Protein AF-A0A953H522-F1 (afdb_monomer)

Solvent-accessible surface area (backbone atoms only — not comparable to full-atom values): 3986 Å² total; per-residue (Å²): 134,84,79,76,50,79,65,55,53,52,49,51,36,51,48,30,36,51,52,10,50,50,31,33,45,40,36,74,73,43,79,60,94,46,95,48,70,77,76,56,101,65,48,66,20,42,64,34,50,30,52,51,33,34,50,53,9,49,52,31,34,52,52,23,48,50,56,51,51,66,72,73,107

Foldseek 3Di:
DDDDDPVRLVVLLVVLLVQLVVLLCCLPPNQPPFPPPCPDPQSCGRNVSSVVSNVSSVVSNVVSVVVVVVVVD

Sequence (73 aa):
MSVPSQQQEKITIVSLLGIGLLLLFIAIFLDPIGSFPDSGMFDLGKNGTRWLLASLGAVLLVGGGWIYFNKKS

Radius of gyration: 16.11 Å; Cα contacts (8 Å, |Δi|>4): 69; chains: 1; bounding box: 37×22×46 Å

Nearest PDB structures (foldseek):
  7a0g-assembly1_GGG  TM=6.902E-01  e=1.404E+00  Serratia marcescens
  7a0g-assembly1_EEE  TM=6.884E-01  e=2.143E+00  Serratia marcescens
  6grj-assembly1_E  TM=6.855E-01  e=6.357E+00  Aeromonas hydrophila
  6vqc-assembly1_f  TM=3.827E-01  e=7.621E+00  Rattus norvegicus

pLDDT: mean 77.5, std 13.18, range [47.69, 92.5]

Mean predicted aligned error: 9.05 Å

Secondary structure (DSSP, 8-state):
-PPPPHHHHHHHHHHHHHHHHHHHHHHHHSPPS----S-SSS-TTHHHHHHHHHHHHHHHHHHHHHHHHHHH-

Structure (mmCIF, N/CA/C/O backbone):
data_AF-A0A953H522-F1
#
_entry.id   AF-A0A953H522-F1
#
loop_
_atom_site.group_PDB
_atom_site.id
_atom_site.type_symbol
_atom_site.label_atom_id
_atom_site.label_alt_id
_atom_site.label_comp_id
_atom_site.label_asym_id
_atom_site.label_entity_id
_atom_site.label_seq_id
_atom_site.pdbx_PDB_ins_code
_atom_site.Cartn_x
_atom_site.Cartn_y
_atom_site.Cartn_z
_atom_site.occupancy
_atom_site.B_iso_or_equiv
_atom_site.auth_seq_id
_atom_site.auth_comp_id
_atom_site.auth_asym_id
_atom_site.auth_atom_id
_atom_site.pdbx_PDB_model_num
ATOM 1 N N . MET A 1 1 ? 0.786 -10.994 26.846 1.00 47.69 1 MET A N 1
ATOM 2 C CA . MET A 1 1 ? 0.439 -10.146 25.685 1.00 47.69 1 MET A CA 1
ATOM 3 C C . MET A 1 1 ? -0.324 -8.941 26.201 1.00 47.69 1 MET A C 1
ATOM 5 O O . MET A 1 1 ? -1.388 -9.125 26.774 1.00 47.69 1 MET A O 1
ATOM 9 N N . SER A 1 2 ? 0.245 -7.739 26.103 1.00 55.75 2 SER A N 1
ATOM 10 C CA . SER A 1 2 ? -0.455 -6.499 26.451 1.00 55.75 2 SER A CA 1
ATOM 11 C C . SER A 1 2 ? -1.489 -6.204 25.369 1.00 55.75 2 SER A C 1
ATOM 13 O O . SER A 1 2 ? -1.118 -6.027 24.209 1.00 55.75 2 SER A O 1
ATOM 15 N N . VAL A 1 3 ? -2.769 -6.191 25.738 1.00 60.84 3 VAL A N 1
ATOM 16 C CA . VAL A 1 3 ? -3.852 -5.764 24.846 1.00 60.84 3 VAL A CA 1
ATOM 17 C C . VAL A 1 3 ? -3.546 -4.323 24.417 1.00 60.84 3 VAL A C 1
ATOM 19 O O . VAL A 1 3 ? -3.370 -3.475 25.298 1.00 60.84 3 VAL A O 1
ATOM 22 N N . PRO A 1 4 ? -3.395 -4.034 23.112 1.00 62.69 4 PRO A N 1
ATOM 23 C CA . PRO A 1 4 ? -3.126 -2.678 22.656 1.00 62.69 4 PRO A CA 1
ATOM 24 C C . PRO A 1 4 ? -4.274 -1.762 23.082 1.00 62.69 4 PRO A C 1
ATOM 26 O O 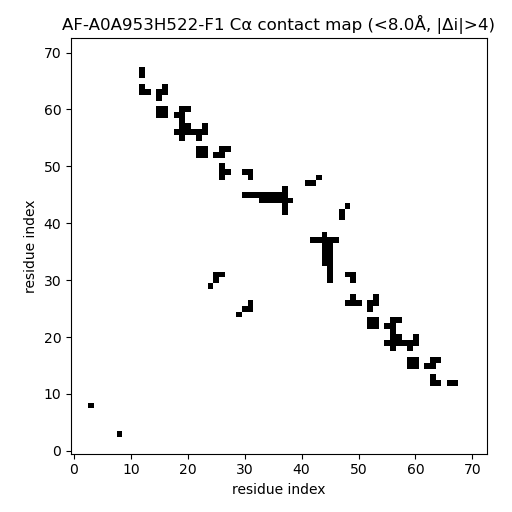. PRO A 1 4 ? -5.443 -2.150 23.080 1.00 62.69 4 PRO A O 1
ATOM 29 N N . SER A 1 5 ? -3.946 -0.540 23.498 1.00 76.69 5 SER A N 1
ATOM 30 C CA . SER A 1 5 ? -4.979 0.404 23.921 1.00 76.69 5 SER A CA 1
ATOM 31 C C . SER A 1 5 ? -5.874 0.779 22.731 1.00 76.69 5 SER A C 1
ATOM 33 O O . SER A 1 5 ? -5.415 0.863 21.591 1.00 76.69 5 SER A O 1
ATOM 35 N N . GLN A 1 6 ? -7.152 1.080 22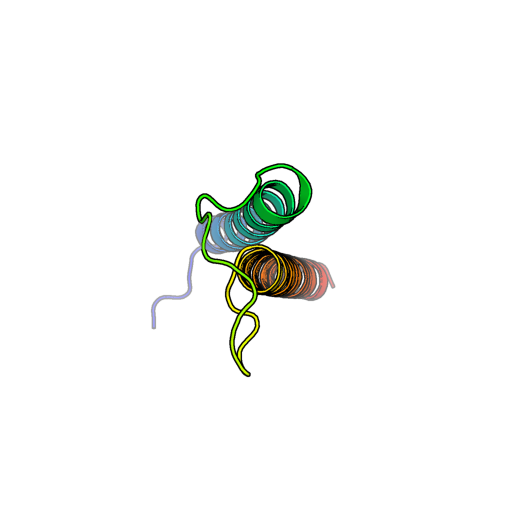.991 1.00 73.62 6 GLN A N 1
ATOM 36 C CA . GLN A 1 6 ? -8.119 1.573 21.989 1.00 73.62 6 GLN A CA 1
ATOM 37 C C . GLN A 1 6 ? -7.559 2.720 21.124 1.00 73.62 6 GLN A C 1
ATOM 39 O O . GLN A 1 6 ? -7.939 2.897 19.966 1.00 73.62 6 GLN A O 1
ATOM 44 N N . GLN A 1 7 ? -6.655 3.512 21.699 1.00 78.44 7 GLN A N 1
ATOM 45 C CA . GLN A 1 7 ? -5.983 4.629 21.052 1.00 78.44 7 GLN A CA 1
ATOM 46 C C . GLN A 1 7 ? -4.844 4.160 20.133 1.00 78.44 7 GLN A C 1
ATOM 48 O O . GLN A 1 7 ? -4.759 4.633 19.003 1.00 78.44 7 GLN A O 1
ATOM 53 N N . GLN A 1 8 ? -4.035 3.183 20.560 1.00 80.50 8 GLN A N 1
ATOM 54 C CA . GLN A 1 8 ? -3.019 2.542 19.716 1.00 80.50 8 GLN A CA 1
ATOM 55 C C . GLN A 1 8 ? -3.634 1.886 18.486 1.00 80.50 8 GLN A C 1
ATOM 57 O O . GLN A 1 8 ? -3.151 2.112 17.386 1.00 80.50 8 GLN A O 1
ATOM 62 N N . GLU A 1 9 ? -4.739 1.160 18.636 1.00 79.88 9 GLU A N 1
ATOM 63 C CA . GLU A 1 9 ? -5.397 0.509 17.498 1.00 79.88 9 GLU A CA 1
ATOM 64 C C . GLU A 1 9 ? -5.926 1.517 16.468 1.00 79.88 9 GLU A C 1
ATOM 66 O O . GLU A 1 9 ? -5.809 1.297 15.264 1.00 79.88 9 GLU A O 1
ATOM 71 N N . LYS A 1 10 ? -6.485 2.649 16.921 1.00 82.00 10 LYS A N 1
ATOM 72 C CA . LYS A 1 10 ? -6.914 3.732 16.021 1.00 82.00 10 LYS A CA 1
ATOM 73 C C . LYS A 1 10 ? -5.730 4.330 15.268 1.00 82.00 10 LYS A C 1
ATOM 75 O O . LYS A 1 10 ? -5.832 4.538 14.063 1.00 82.00 10 LYS A O 1
ATOM 80 N N . ILE A 1 11 ? -4.619 4.573 15.965 1.00 86.94 11 ILE A N 1
ATOM 81 C CA . ILE A 1 11 ? -3.382 5.057 15.346 1.00 86.94 11 ILE A CA 1
ATOM 82 C C . ILE A 1 11 ? -2.896 4.036 14.316 1.00 86.94 11 ILE A C 1
ATOM 84 O O . ILE A 1 11 ? -2.632 4.419 13.188 1.00 86.94 11 ILE A O 1
ATOM 88 N N . THR A 1 12 ? -2.879 2.743 14.645 1.00 86.25 1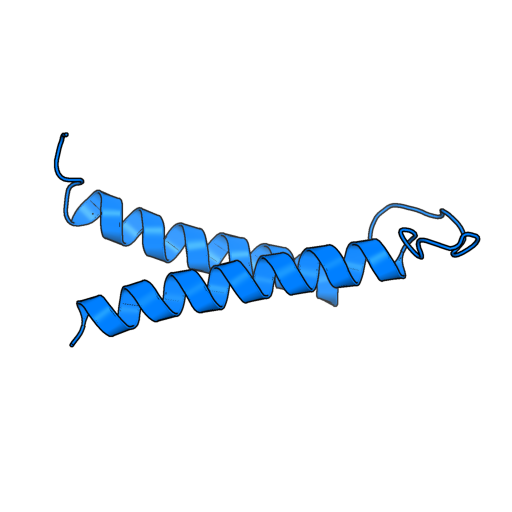2 THR A N 1
ATOM 89 C CA . THR A 1 12 ? -2.483 1.675 13.719 1.00 86.25 12 THR A CA 1
ATOM 90 C C . THR A 1 12 ? -3.324 1.673 12.446 1.00 86.25 12 THR A C 1
ATOM 92 O O . THR A 1 12 ? -2.756 1.644 11.360 1.00 86.25 12 THR A O 1
ATOM 95 N N . ILE A 1 13 ? -4.655 1.759 12.550 1.00 86.56 13 ILE A N 1
ATOM 96 C CA . ILE A 1 13 ? -5.551 1.787 11.381 1.00 86.56 13 ILE A CA 1
ATOM 97 C C . ILE A 1 13 ? -5.301 3.037 10.529 1.00 86.56 13 ILE A C 1
ATOM 99 O O . ILE A 1 13 ? -5.161 2.935 9.312 1.00 86.56 13 ILE A O 1
ATOM 103 N N . VAL A 1 14 ? -5.213 4.215 11.154 1.00 89.25 14 VAL A N 1
ATOM 104 C CA . VAL A 1 14 ? -4.969 5.481 10.444 1.00 89.25 14 VAL A CA 1
ATOM 105 C C . VAL A 1 14 ? -3.586 5.489 9.795 1.00 89.25 14 VAL A C 1
ATOM 107 O O . VAL A 1 14 ? -3.455 5.936 8.660 1.00 89.25 14 VAL A O 1
ATOM 110 N N . SER A 1 15 ? -2.565 4.952 10.463 1.00 88.62 15 SER A N 1
ATOM 111 C CA . SER A 1 15 ? -1.223 4.794 9.905 1.00 88.62 15 SER A CA 1
ATOM 112 C C . SER A 1 15 ? -1.209 3.814 8.734 1.00 88.62 15 SER A C 1
ATOM 114 O O . SER A 1 15 ? -0.612 4.129 7.714 1.00 88.62 15 SER A O 1
ATOM 116 N N . LEU A 1 16 ? -1.897 2.672 8.827 1.00 89.38 16 LEU A N 1
ATOM 117 C CA . LEU A 1 16 ? -2.037 1.717 7.718 1.00 89.38 16 LEU A CA 1
ATOM 118 C C . LEU A 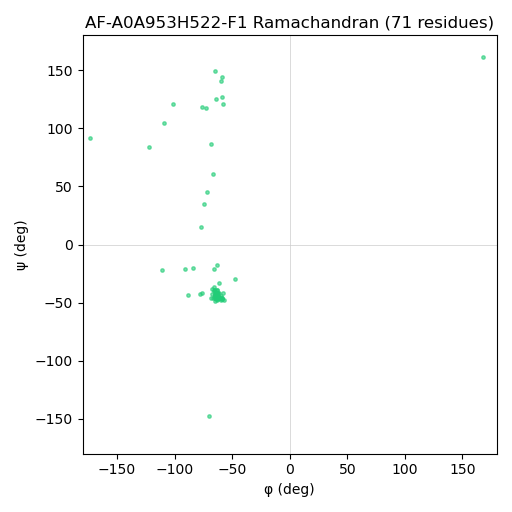1 16 ? -2.683 2.370 6.494 1.00 89.38 16 LEU A C 1
ATOM 120 O O . LEU A 1 16 ? -2.161 2.259 5.386 1.00 89.38 16 LEU A O 1
ATOM 124 N N . LEU A 1 17 ? -3.780 3.099 6.707 1.00 90.06 17 LEU A N 1
ATOM 125 C CA . LEU A 1 17 ? -4.469 3.820 5.642 1.00 90.06 17 LEU A CA 1
ATOM 126 C C . LEU A 1 17 ? -3.600 4.945 5.062 1.00 90.06 17 LEU A C 1
ATOM 128 O O . LEU A 1 17 ? -3.507 5.090 3.847 1.00 90.06 17 LEU A O 1
ATOM 132 N N . GLY A 1 18 ? -2.929 5.716 5.919 1.00 91.44 18 GLY A N 1
ATOM 133 C CA . GLY A 1 18 ? -2.055 6.815 5.517 1.00 91.44 18 GLY A CA 1
ATOM 134 C C . GLY A 1 18 ? -0.839 6.342 4.723 1.00 91.44 18 GLY A C 1
ATOM 135 O O . GLY A 1 18 ? -0.548 6.898 3.668 1.00 91.44 18 GLY A O 1
ATOM 136 N N . ILE A 1 19 ? -0.165 5.283 5.181 1.00 91.69 19 ILE A N 1
ATOM 137 C CA . ILE A 1 19 ? 0.968 4.673 4.472 1.00 91.69 19 ILE A CA 1
ATOM 138 C C . ILE A 1 19 ? 0.489 4.069 3.148 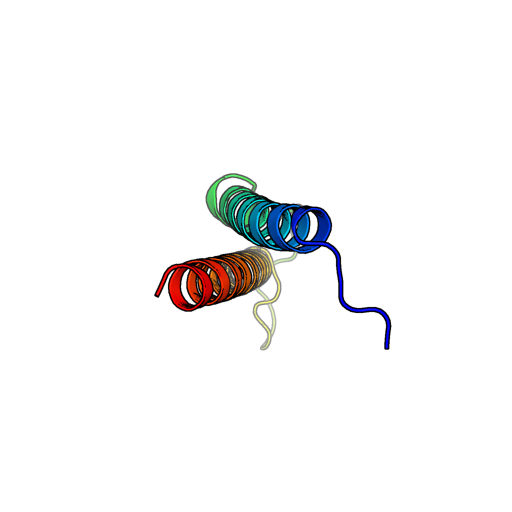1.00 91.69 19 ILE A C 1
ATOM 140 O O . ILE A 1 19 ? 1.130 4.280 2.123 1.00 91.69 19 ILE A O 1
ATOM 144 N N . GLY A 1 20 ? -0.655 3.378 3.138 1.00 90.50 20 GLY A N 1
ATOM 145 C CA . GLY A 1 20 ? -1.233 2.818 1.916 1.00 90.50 20 GLY A CA 1
ATOM 146 C C . GLY A 1 20 ? -1.527 3.883 0.854 1.00 90.50 20 GLY A C 1
ATOM 147 O O . GLY A 1 20 ? -1.125 3.735 -0.300 1.00 90.50 20 GLY A O 1
ATOM 148 N N . LEU A 1 21 ? -2.154 4.995 1.256 1.00 91.56 21 LEU A N 1
ATOM 149 C CA . LEU A 1 21 ? -2.414 6.152 0.391 1.00 91.56 21 LEU A CA 1
ATOM 150 C C . LEU A 1 21 ? -1.124 6.807 -0.101 1.00 91.56 21 LEU A C 1
ATOM 152 O O . LEU A 1 21 ? -1.032 7.163 -1.271 1.00 91.56 21 LEU A O 1
ATOM 156 N N . LEU A 1 22 ? -0.129 6.952 0.774 1.00 91.31 22 LEU A N 1
ATOM 157 C CA . LEU A 1 22 ? 1.154 7.556 0.429 1.00 91.31 22 LEU A CA 1
ATOM 158 C C . LEU A 1 22 ? 1.916 6.704 -0.592 1.00 91.31 22 LEU A C 1
ATOM 160 O O . LEU A 1 22 ? 2.443 7.242 -1.559 1.00 91.31 22 LEU A O 1
ATOM 164 N N . LEU A 1 23 ? 1.919 5.379 -0.441 1.00 87.94 23 LEU A N 1
ATOM 165 C CA . LEU A 1 23 ? 2.534 4.472 -1.414 1.00 87.94 23 LEU A CA 1
ATOM 166 C C . LEU A 1 23 ? 1.811 4.493 -2.763 1.00 87.94 23 LEU A C 1
ATOM 168 O O . LEU A 1 23 ? 2.467 4.506 -3.801 1.00 87.94 23 LEU A O 1
ATOM 172 N N . LEU A 1 24 ? 0.477 4.564 -2.762 1.00 88.00 24 LEU A N 1
ATOM 173 C CA . LEU A 1 24 ? -0.311 4.746 -3.984 1.00 88.00 24 LEU A CA 1
ATOM 174 C C . LEU A 1 24 ? -0.033 6.094 -4.649 1.00 88.00 24 LEU A C 1
ATOM 176 O O . LEU A 1 24 ? 0.110 6.159 -5.867 1.00 88.00 24 LEU A O 1
ATOM 180 N N . PHE A 1 25 ? 0.085 7.162 -3.861 1.00 87.25 25 PHE A N 1
ATOM 181 C CA . PHE A 1 25 ? 0.449 8.480 -4.364 1.00 87.25 25 PHE A CA 1
ATOM 182 C C . PHE A 1 25 ? 1.830 8.452 -5.020 1.00 87.25 25 PHE A C 1
ATOM 184 O O . PHE A 1 25 ? 1.973 8.927 -6.143 1.00 87.25 25 PHE A O 1
ATOM 191 N N . ILE A 1 26 ? 2.821 7.833 -4.371 1.00 85.44 26 ILE A N 1
ATOM 192 C CA . ILE A 1 26 ? 4.154 7.654 -4.952 1.00 85.44 26 ILE A CA 1
ATOM 193 C C . ILE A 1 26 ? 4.048 6.843 -6.242 1.00 85.44 26 ILE A C 1
ATOM 195 O O . ILE A 1 26 ? 4.554 7.280 -7.263 1.00 85.44 26 ILE A O 1
ATOM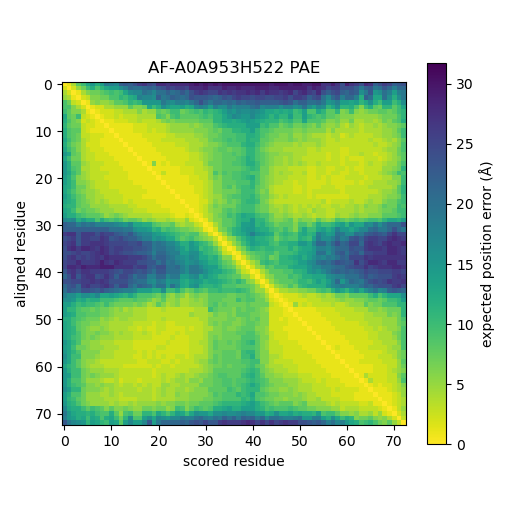 199 N N . ALA A 1 27 ? 3.330 5.720 -6.245 1.00 83.50 27 ALA A N 1
ATOM 200 C CA . ALA A 1 27 ? 3.173 4.902 -7.442 1.00 83.50 27 ALA A CA 1
ATOM 201 C C . ALA A 1 27 ? 2.473 5.641 -8.598 1.00 83.50 27 ALA A C 1
ATOM 203 O O . ALA A 1 27 ? 2.757 5.371 -9.759 1.00 83.50 27 ALA A O 1
ATOM 204 N N . ILE A 1 28 ? 1.531 6.546 -8.334 1.00 81.19 28 ILE A N 1
ATOM 205 C CA . ILE A 1 28 ? 0.772 7.220 -9.397 1.00 81.19 28 ILE A CA 1
ATOM 206 C C . ILE A 1 28 ? 1.486 8.484 -9.881 1.00 81.19 28 ILE A C 1
ATOM 208 O O . ILE A 1 28 ? 1.541 8.704 -11.091 1.00 81.19 28 ILE A O 1
ATOM 212 N N . PHE A 1 29 ? 2.013 9.291 -8.959 1.00 80.38 29 PHE A N 1
ATOM 213 C CA . PHE A 1 29 ? 2.460 10.659 -9.225 1.00 80.38 29 PHE A CA 1
ATOM 214 C C . PHE A 1 29 ? 3.973 10.851 -9.162 1.00 80.38 29 PHE A C 1
ATOM 216 O O . PHE A 1 29 ? 4.470 11.810 -9.749 1.00 80.38 29 PHE A O 1
ATOM 223 N N . LEU A 1 30 ? 4.711 9.981 -8.468 1.00 76.94 30 LEU A N 1
ATOM 224 C CA . LEU A 1 30 ? 6.169 10.038 -8.453 1.00 76.94 30 LEU A CA 1
ATOM 225 C C . LEU A 1 30 ? 6.715 8.976 -9.399 1.00 76.94 30 LEU A C 1
ATOM 227 O O . LEU A 1 30 ? 6.494 7.779 -9.232 1.00 76.94 30 LEU A O 1
ATOM 231 N N . ASP A 1 31 ? 7.481 9.416 -10.389 1.00 67.62 31 ASP A N 1
ATOM 232 C CA . ASP A 1 31 ? 8.276 8.479 -11.164 1.00 67.62 31 ASP A CA 1
ATOM 233 C C . ASP A 1 31 ? 9.323 7.839 -10.238 1.00 67.62 31 ASP A C 1
ATOM 235 O O . ASP A 1 31 ? 10.071 8.570 -9.577 1.00 67.62 31 ASP A O 1
ATOM 239 N N . PRO A 1 32 ? 9.391 6.496 -10.150 1.00 63.06 32 PRO A N 1
ATOM 240 C CA . PRO A 1 32 ? 10.409 5.854 -9.340 1.00 63.06 32 PRO A CA 1
ATOM 241 C C . PRO A 1 32 ? 11.781 6.280 -9.864 1.00 63.06 32 PRO A C 1
ATOM 243 O O . PRO A 1 32 ? 12.060 6.203 -11.062 1.00 63.06 32 PRO A O 1
ATOM 246 N N . ILE A 1 33 ? 12.609 6.793 -8.952 1.00 58.62 33 ILE A N 1
ATOM 247 C CA . ILE A 1 33 ? 13.952 7.302 -9.232 1.00 58.62 33 ILE A CA 1
ATOM 248 C C . ILE A 1 33 ? 14.823 6.102 -9.612 1.00 58.62 33 ILE A C 1
ATOM 250 O O . ILE A 1 33 ? 15.442 5.460 -8.772 1.00 58.62 33 ILE A O 1
ATOM 254 N N . GLY A 1 34 ? 14.798 5.747 -10.889 1.00 56.62 34 GLY A N 1
ATOM 255 C CA . GLY A 1 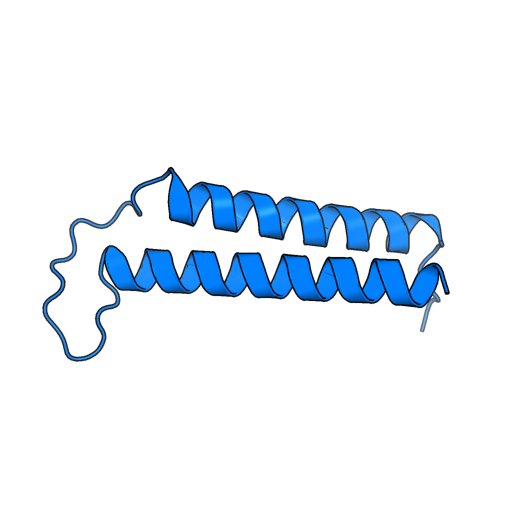34 ? 15.498 4.593 -11.422 1.00 56.62 34 GLY A CA 1
ATOM 256 C C . GLY A 1 34 ? 15.376 4.577 -12.932 1.00 56.62 34 GLY A C 1
ATOM 257 O O . GLY A 1 34 ? 14.441 4.009 -13.483 1.00 56.62 34 GLY A O 1
ATOM 258 N N . SER A 1 35 ? 16.343 5.182 -13.615 1.00 54.44 35 SER A N 1
ATOM 259 C CA . SER A 1 35 ? 16.539 5.072 -15.064 1.00 54.44 35 SER A CA 1
ATOM 260 C C . SER A 1 35 ? 17.133 3.712 -15.455 1.00 54.44 35 SER A C 1
ATOM 262 O O . SER A 1 35 ? 17.963 3.631 -16.358 1.00 54.44 35 SER A O 1
ATOM 264 N N . PHE A 1 36 ? 16.764 2.646 -14.738 1.00 58.81 36 PHE A N 1
ATOM 265 C CA . PHE A 1 36 ? 17.123 1.292 -15.127 1.00 58.81 36 PHE A CA 1
ATOM 266 C C . PHE A 1 36 ? 16.201 0.898 -16.282 1.00 58.81 36 PHE A C 1
ATOM 268 O O . PHE A 1 36 ? 14.980 0.930 -16.101 1.00 58.81 36 PHE A O 1
ATOM 275 N N . PRO A 1 37 ? 16.749 0.609 -17.475 1.00 56.84 37 PRO A N 1
ATOM 276 C CA . PRO A 1 37 ? 15.939 0.151 -18.590 1.00 56.84 37 PRO A CA 1
ATOM 277 C C . PRO A 1 37 ? 15.200 -1.131 -18.196 1.00 56.84 37 PRO A C 1
ATOM 279 O O . PRO A 1 37 ? 15.746 -1.973 -17.481 1.00 56.84 37 PRO A O 1
ATOM 282 N N . ASP A 1 38 ? 13.970 -1.260 -18.689 1.00 59.66 38 ASP A N 1
ATOM 283 C CA . ASP A 1 38 ? 13.111 -2.450 -18.624 1.00 59.66 38 ASP A CA 1
ATOM 284 C C . ASP A 1 38 ? 13.741 -3.589 -19.469 1.00 59.66 38 ASP A C 1
ATOM 286 O O . ASP A 1 38 ? 13.224 -4.018 -20.498 1.00 59.66 38 ASP A O 1
ATOM 290 N N . SER A 1 39 ? 14.958 -4.017 -19.116 1.00 53.28 39 SER A N 1
ATOM 291 C CA . SER A 1 39 ? 15.739 -5.019 -19.843 1.00 53.28 39 SER A CA 1
ATOM 292 C C . SER A 1 39 ? 16.088 -6.183 -18.917 1.00 53.28 39 SER A C 1
ATOM 294 O O . SER A 1 39 ? 17.163 -6.225 -18.318 1.00 53.28 39 SER A O 1
ATOM 296 N N . GLY A 1 40 ? 15.156 -7.129 -18.792 1.00 57.94 40 GLY A N 1
ATOM 297 C CA . GLY A 1 40 ? 15.320 -8.377 -18.043 1.00 57.94 40 GLY A CA 1
ATOM 298 C C . GLY A 1 40 ? 13.990 -9.112 -17.836 1.00 57.94 40 GLY A C 1
ATOM 299 O O . GLY A 1 40 ? 12.928 -8.516 -17.946 1.00 57.94 40 GLY A O 1
ATOM 300 N N . MET A 1 41 ? 14.035 -10.414 -17.514 1.00 57.75 41 MET A N 1
ATOM 301 C CA . MET A 1 41 ? 12.831 -11.240 -17.256 1.00 57.75 41 MET A CA 1
ATOM 302 C C . MET A 1 41 ? 12.013 -10.782 -16.035 1.00 57.75 41 MET A C 1
ATOM 304 O O . MET A 1 41 ? 10.860 -11.168 -15.870 1.00 57.75 41 MET A O 1
ATOM 308 N N . PHE A 1 42 ? 12.636 -9.986 -15.169 1.00 56.00 4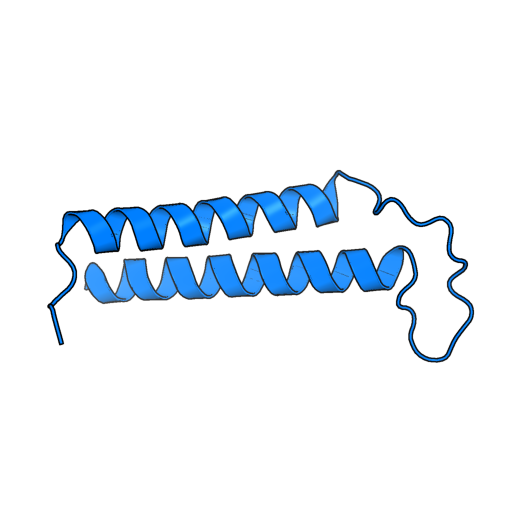2 PHE A N 1
ATOM 309 C CA . PHE A 1 42 ? 11.988 -9.274 -14.088 1.00 56.00 42 PHE A CA 1
ATOM 310 C C . PHE A 1 42 ? 12.016 -7.809 -14.473 1.00 56.00 42 PHE A C 1
ATOM 312 O O . PHE A 1 42 ? 13.063 -7.168 -14.395 1.00 56.00 42 PHE A O 1
ATOM 319 N N . ASP A 1 43 ? 10.862 -7.312 -14.897 1.00 59.50 43 ASP A N 1
ATOM 320 C CA . ASP A 1 43 ? 10.627 -5.933 -15.316 1.00 59.50 43 ASP A CA 1
ATOM 321 C C . ASP A 1 43 ? 10.646 -4.977 -14.103 1.00 59.50 43 ASP A C 1
ATOM 323 O O . ASP A 1 43 ? 9.766 -4.150 -13.901 1.00 59.50 43 ASP A O 1
ATOM 327 N N . LEU A 1 44 ? 11.633 -5.149 -13.216 1.00 61.62 44 LEU A N 1
ATOM 328 C CA . LEU A 1 44 ? 11.853 -4.426 -11.959 1.00 61.62 44 LEU A CA 1
ATOM 329 C C . LEU A 1 44 ? 12.448 -3.031 -12.191 1.00 61.62 44 LEU A C 1
ATOM 331 O O . LEU A 1 44 ? 12.944 -2.406 -11.255 1.00 61.62 44 LEU A O 1
ATOM 335 N N . GLY A 1 45 ? 12.401 -2.542 -13.430 1.00 68.31 45 GLY A N 1
ATOM 336 C CA . GLY A 1 45 ? 12.711 -1.166 -13.764 1.00 68.31 45 GLY A CA 1
ATOM 337 C C . GLY A 1 45 ? 11.639 -0.211 -13.242 1.00 68.31 45 GLY A C 1
ATOM 338 O O . GLY A 1 45 ? 10.997 -0.410 -12.198 1.00 68.31 45 GLY A O 1
ATOM 339 N N . LYS A 1 46 ? 11.429 0.866 -13.991 1.00 70.94 46 LYS A N 1
ATOM 340 C CA . LYS A 1 46 ? 10.494 1.931 -13.622 1.00 70.94 46 LYS A CA 1
ATOM 341 C C . LYS A 1 46 ? 9.071 1.391 -13.436 1.00 70.94 46 LYS A C 1
ATOM 343 O O . LYS A 1 46 ? 8.383 1.749 -12.479 1.00 70.94 46 LYS A O 1
ATOM 348 N N . ASN A 1 47 ? 8.645 0.491 -14.319 1.00 75.75 47 ASN A N 1
ATOM 349 C CA . ASN A 1 47 ? 7.289 -0.046 -14.320 1.00 75.75 47 ASN A CA 1
ATOM 350 C C . ASN A 1 47 ? 7.057 -1.088 -13.213 1.00 75.75 47 ASN A C 1
ATOM 352 O O . ASN A 1 47 ? 6.041 -1.011 -12.519 1.00 75.75 47 ASN A O 1
ATOM 356 N N . GLY A 1 48 ? 7.998 -2.002 -12.960 1.00 78.69 48 GLY A N 1
ATOM 357 C CA . GLY A 1 48 ? 7.868 -2.984 -11.87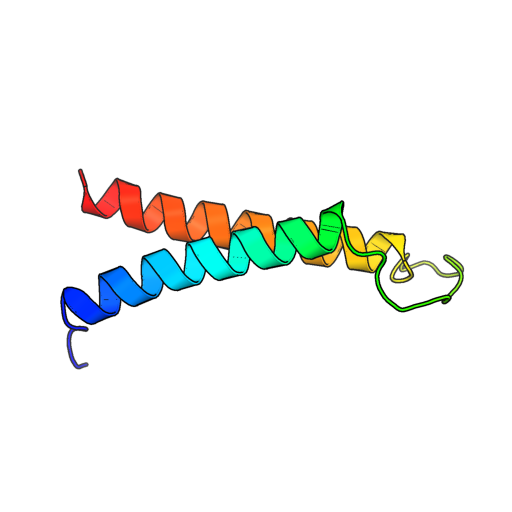7 1.00 78.69 48 GLY A CA 1
ATOM 358 C C . GLY A 1 48 ? 7.871 -2.355 -10.492 1.00 78.69 48 GLY A C 1
ATOM 359 O O . GLY A 1 48 ? 7.055 -2.723 -9.650 1.00 78.69 48 GLY A O 1
ATOM 360 N N . THR A 1 49 ? 8.715 -1.344 -10.264 1.00 79.50 49 THR A N 1
ATOM 361 C CA . THR A 1 49 ? 8.721 -0.608 -8.990 1.00 79.50 49 THR A CA 1
ATOM 362 C C . THR A 1 49 ? 7.387 0.105 -8.761 1.00 79.50 49 THR A C 1
ATOM 364 O O . THR A 1 49 ? 6.847 0.089 -7.654 1.00 79.50 49 THR A O 1
ATOM 367 N N . ARG A 1 50 ? 6.800 0.664 -9.825 1.00 81.75 50 ARG A N 1
ATOM 368 C CA . ARG A 1 50 ? 5.476 1.293 -9.788 1.00 81.75 50 ARG A CA 1
ATOM 369 C C . ARG A 1 50 ? 4.377 0.298 -9.411 1.00 81.75 50 ARG A C 1
ATOM 371 O O . ARG A 1 50 ? 3.575 0.582 -8.523 1.00 81.75 50 ARG A O 1
ATOM 378 N N . TRP A 1 51 ? 4.365 -0.880 -10.035 1.00 84.12 51 TRP A N 1
ATOM 379 C CA . TRP A 1 51 ? 3.411 -1.950 -9.725 1.00 84.12 51 TRP A CA 1
ATOM 380 C C . TRP A 1 51 ? 3.594 -2.524 -8.318 1.00 84.12 51 TRP A C 1
ATOM 382 O O . TRP A 1 51 ? 2.611 -2.817 -7.633 1.00 84.12 51 TRP A O 1
ATOM 392 N N . LEU A 1 52 ? 4.836 -2.640 -7.847 1.00 85.06 52 LEU A N 1
ATOM 393 C CA . LEU A 1 52 ? 5.135 -3.088 -6.490 1.00 85.06 52 LEU A CA 1
ATOM 394 C C . LEU A 1 52 ? 4.612 -2.088 -5.451 1.00 85.06 52 LEU A C 1
ATOM 396 O O . LEU A 1 52 ? 3.911 -2.472 -4.520 1.00 85.06 52 LEU A O 1
ATOM 400 N N . LEU A 1 53 ? 4.892 -0.796 -5.633 1.00 86.94 53 LEU A N 1
ATOM 401 C CA . LEU A 1 53 ? 4.404 0.257 -4.739 1.00 86.94 53 LEU A CA 1
ATOM 402 C C . LEU A 1 53 ? 2.874 0.351 -4.756 1.00 86.94 53 LEU A C 1
ATOM 404 O O . LEU A 1 53 ? 2.257 0.465 -3.697 1.00 86.94 53 LEU A O 1
ATOM 408 N N . ALA A 1 54 ? 2.254 0.244 -5.934 1.00 87.94 54 ALA A N 1
ATOM 409 C CA . ALA A 1 54 ? 0.801 0.251 -6.072 1.00 87.94 54 ALA A CA 1
ATOM 410 C C . ALA A 1 54 ? 0.150 -0.957 -5.382 1.00 87.94 54 ALA A C 1
ATOM 412 O O . ALA A 1 54 ? -0.839 -0.792 -4.668 1.00 87.94 54 ALA A O 1
ATOM 413 N N . SER A 1 55 ? 0.709 -2.160 -5.551 1.00 88.56 55 SER A N 1
ATOM 414 C CA . SER A 1 55 ? 0.183 -3.373 -4.913 1.00 88.56 55 SER A CA 1
ATOM 415 C C . SER A 1 55 ? 0.358 -3.342 -3.393 1.00 88.56 55 SER A C 1
ATOM 417 O O . SER A 1 55 ? -0.596 -3.631 -2.674 1.00 88.56 55 SER A O 1
ATOM 419 N N . LEU A 1 56 ? 1.512 -2.897 -2.883 1.00 89.31 56 LEU A N 1
ATOM 420 C CA . LEU A 1 56 ? 1.728 -2.701 -1.445 1.00 89.31 56 LEU A CA 1
ATOM 421 C C . LEU A 1 56 ? 0.783 -1.646 -0.860 1.00 89.31 56 LEU A C 1
ATOM 423 O O . LEU A 1 56 ? 0.157 -1.887 0.173 1.00 89.31 56 LEU A O 1
ATOM 427 N N . GLY A 1 57 ? 0.636 -0.502 -1.534 1.00 90.12 57 GLY A N 1
ATOM 428 C CA . GLY A 1 57 ? -0.301 0.543 -1.130 1.00 90.12 57 GLY A CA 1
ATOM 429 C C . GLY A 1 57 ? -1.741 0.031 -1.074 1.00 90.12 57 GLY A C 1
ATOM 430 O O . GLY A 1 57 ? -2.427 0.221 -0.070 1.00 90.12 57 GLY A O 1
ATOM 431 N N . ALA A 1 58 ? -2.176 -0.699 -2.104 1.00 90.94 58 ALA A N 1
ATOM 432 C CA . ALA A 1 58 ? -3.506 -1.295 -2.165 1.00 90.94 58 ALA A CA 1
ATOM 433 C C . ALA A 1 58 ? -3.742 -2.325 -1.047 1.00 90.94 58 ALA A C 1
ATOM 435 O O . ALA A 1 58 ? -4.780 -2.275 -0.390 1.00 90.94 58 ALA A O 1
ATOM 436 N N . VAL A 1 59 ? -2.782 -3.218 -0.776 1.00 92.50 59 VAL A N 1
ATOM 437 C CA . VAL A 1 59 ? -2.890 -4.216 0.304 1.00 92.50 59 VAL A CA 1
ATOM 438 C C . VAL A 1 59 ? -3.024 -3.542 1.669 1.00 92.50 59 VAL A C 1
ATOM 440 O O . VAL A 1 59 ? -3.857 -3.953 2.475 1.00 92.50 59 VAL A O 1
ATOM 443 N N . LEU A 1 60 ? -2.257 -2.481 1.926 1.00 90.75 60 LEU A N 1
ATOM 444 C CA . LEU A 1 60 ? -2.335 -1.734 3.184 1.00 90.75 60 LEU A CA 1
ATOM 445 C C . LEU A 1 60 ? -3.669 -0.994 3.339 1.00 90.75 60 LEU A C 1
ATOM 447 O O . LEU A 1 60 ? -4.232 -0.983 4.434 1.00 90.75 60 LEU A O 1
ATOM 451 N N . LEU A 1 61 ? -4.214 -0.434 2.253 1.00 90.25 61 LEU A N 1
ATOM 452 C CA . LEU A 1 61 ? -5.540 0.188 2.268 1.00 90.25 61 LEU A CA 1
ATOM 453 C C . LEU A 1 61 ? -6.655 -0.829 2.510 1.00 90.25 61 LEU A C 1
ATOM 455 O O . LEU A 1 61 ? -7.530 -0.590 3.340 1.00 90.25 61 LEU A O 1
ATOM 459 N N . VAL A 1 62 ? -6.615 -1.969 1.818 1.00 91.69 62 VAL A N 1
ATOM 460 C CA . VAL A 1 62 ? -7.604 -3.041 1.981 1.00 91.69 62 VAL A CA 1
ATOM 461 C C . VAL A 1 62 ? -7.516 -3.635 3.384 1.00 91.69 62 VAL A C 1
ATOM 463 O O . VAL A 1 62 ? -8.542 -3.783 4.040 1.00 91.69 62 VAL A O 1
ATOM 466 N N . GLY A 1 63 ? -6.309 -3.906 3.887 1.00 87.75 63 GLY A N 1
ATOM 467 C CA . GLY A 1 63 ? -6.093 -4.412 5.242 1.00 87.75 63 GLY A CA 1
ATOM 468 C C . GLY A 1 63 ? -6.543 -3.423 6.320 1.00 87.75 63 GLY A C 1
ATOM 469 O O . GLY A 1 63 ? -7.290 -3.793 7.225 1.00 87.75 63 GLY A O 1
ATOM 470 N N . GLY A 1 64 ? -6.159 -2.148 6.201 1.00 87.31 64 GLY A N 1
ATOM 471 C CA . GLY A 1 64 ? -6.586 -1.089 7.120 1.00 87.31 64 GLY A CA 1
ATOM 472 C C . GLY A 1 64 ? -8.101 -0.861 7.096 1.00 87.31 64 GLY A C 1
ATOM 473 O O . GLY A 1 64 ? -8.726 -0.745 8.151 1.00 87.31 64 GLY A O 1
ATOM 474 N N . GLY A 1 65 ? -8.705 -0.867 5.905 1.00 87.00 65 GLY A N 1
ATOM 475 C CA . GLY A 1 65 ? -10.149 -0.752 5.713 1.00 87.00 65 GLY A CA 1
ATOM 476 C C . GLY A 1 65 ? -10.907 -1.946 6.289 1.00 87.00 65 GLY A C 1
ATOM 477 O O . GLY A 1 65 ? -11.867 -1.759 7.027 1.00 87.00 65 GLY A O 1
ATOM 478 N N . TRP A 1 66 ? -10.446 -3.169 6.029 1.00 89.19 66 TRP A N 1
ATOM 479 C CA . TRP A 1 66 ? -11.044 -4.394 6.562 1.00 89.19 66 TRP A CA 1
ATOM 480 C C . TRP A 1 66 ? -11.062 -4.411 8.093 1.00 89.19 66 TRP A C 1
ATOM 482 O O . TRP A 1 66 ? -12.100 -4.679 8.697 1.00 89.19 66 TRP A O 1
ATOM 492 N N . ILE A 1 67 ? -9.940 -4.057 8.729 1.00 86.19 67 ILE A N 1
ATOM 493 C CA . ILE A 1 67 ? -9.849 -3.946 10.192 1.00 86.19 67 ILE A CA 1
ATOM 494 C C . ILE A 1 67 ? -10.806 -2.862 10.707 1.00 86.19 67 ILE A C 1
ATOM 496 O O . ILE A 1 67 ? -11.488 -3.065 11.710 1.00 86.19 67 ILE A O 1
ATOM 500 N N . TYR A 1 68 ? -10.894 -1.723 10.014 1.00 84.81 68 TYR A N 1
ATOM 501 C CA . TYR A 1 68 ? -11.816 -0.648 10.375 1.00 84.81 68 TYR A CA 1
ATOM 502 C C . TYR A 1 68 ? -13.290 -1.080 10.293 1.00 84.81 68 TYR A C 1
ATOM 504 O O . TYR A 1 68 ? -14.052 -0.814 11.223 1.00 84.81 68 TYR A O 1
ATOM 512 N N . PHE A 1 69 ? -13.691 -1.768 9.219 1.00 83.38 69 PHE A N 1
ATOM 513 C CA . PHE A 1 69 ? -15.068 -2.231 9.022 1.00 83.38 69 PHE A CA 1
ATOM 514 C C . PHE A 1 69 ? -15.462 -3.333 10.007 1.00 83.38 69 PHE A C 1
ATOM 516 O O . PHE A 1 69 ? -16.510 -3.216 10.638 1.00 83.38 69 PHE A O 1
ATOM 523 N N . ASN A 1 70 ? -14.611 -4.343 10.215 1.00 82.50 70 ASN A N 1
ATOM 524 C CA . ASN A 1 70 ? -14.887 -5.418 11.177 1.00 82.50 70 ASN A CA 1
ATOM 525 C C . ASN A 1 70 ? -14.922 -4.944 12.631 1.00 82.50 70 ASN A C 1
ATOM 527 O O . ASN A 1 70 ? -15.504 -5.616 13.469 1.00 82.50 70 ASN A O 1
ATOM 531 N N . LYS A 1 71 ? -14.307 -3.801 12.945 1.00 70.56 71 LYS A N 1
ATOM 532 C CA . LYS A 1 71 ? -14.392 -3.198 14.279 1.00 70.56 71 LYS A CA 1
ATOM 533 C C . LYS A 1 71 ? -15.652 -2.347 14.473 1.00 70.56 71 LYS A C 1
ATOM 535 O O . LYS A 1 71 ? -16.005 -2.024 15.604 1.00 70.56 71 LYS A O 1
ATOM 540 N N . LYS A 1 72 ? -16.272 -1.904 13.376 1.00 59.59 72 LYS A N 1
ATOM 541 C CA . LYS A 1 72 ? -17.478 -1.067 13.395 1.00 59.59 72 LYS A CA 1
ATOM 542 C C . LYS A 1 72 ? -18.769 -1.899 13.361 1.00 59.59 72 LYS A C 1
ATOM 544 O O . LYS A 1 72 ? -19.809 -1.360 13.734 1.00 59.59 72 LYS A O 1
ATOM 549 N N . SER A 1 73 ? -18.695 -3.150 12.895 1.00 52.00 73 SER A N 1
ATOM 550 C CA . SER A 1 73 ? -19.771 -4.152 12.969 1.00 52.00 73 SER A CA 1
ATOM 551 C C . SER A 1 73 ? -19.810 -4.846 14.323 1.00 52.00 73 SER A C 1
ATOM 553 O O . SER A 1 73 ? -20.904 -5.369 14.626 1.00 52.00 73 SER A O 1
#